Protein AF-A0A497KD88-F1 (afdb_monomer)

Mean predicted aligned error: 7.62 Å

Foldseek 3Di:
DDDDFDWDDDVVDIDTDDDPVVQVVVCVVLVHHFPDWDWDDDPDTDTGTDRPVVVVVVVVVVPDDDD

pLDDT: mean 84.98, std 15.43, range [46.44, 96.75]

Secondary structure (DSSP, 8-state):
-----PEEE-SSSEEE---HHHHHHHHHHHTS----EEEE-SSS-EEEEPPHHHHHHHHHHHS----

Structure (mmCIF, N/CA/C/O backbone):
data_AF-A0A497KD88-F1
#
_entry.id   AF-A0A497KD88-F1
#
loop_
_atom_site.group_PDB
_atom_site.id
_atom_site.type_symbol
_atom_site.label_atom_id
_atom_site.label_alt_id
_atom_site.label_comp_id
_atom_site.label_asym_id
_atom_site.label_entity_id
_atom_site.label_seq_id
_atom_site.pdbx_PDB_ins_code
_atom_site.Cartn_x
_atom_site.Cartn_y
_atom_site.Cartn_z
_atom_site.occupa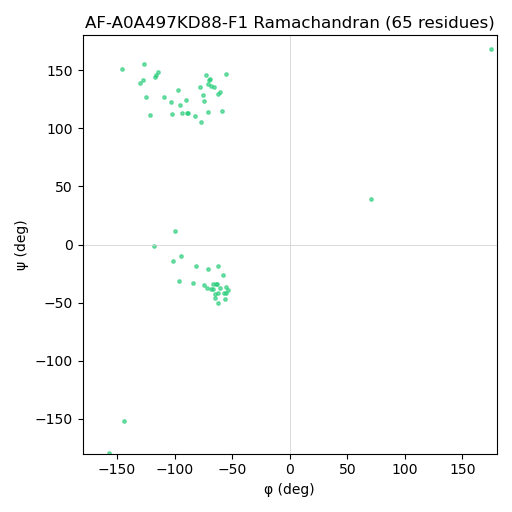ncy
_atom_site.B_iso_or_equiv
_atom_site.auth_seq_id
_atom_site.auth_comp_id
_atom_site.auth_asym_id
_atom_site.auth_atom_id
_atom_site.pdbx_PDB_model_num
ATOM 1 N N . MET A 1 1 ? -11.875 -2.249 -12.666 1.00 72.56 1 MET A N 1
ATOM 2 C CA . MET A 1 1 ? -10.842 -1.959 -13.684 1.00 72.56 1 MET A CA 1
ATOM 3 C C . MET A 1 1 ? -9.492 -1.839 -12.987 1.00 72.56 1 MET A C 1
ATOM 5 O O . MET A 1 1 ? -9.460 -1.209 -11.934 1.0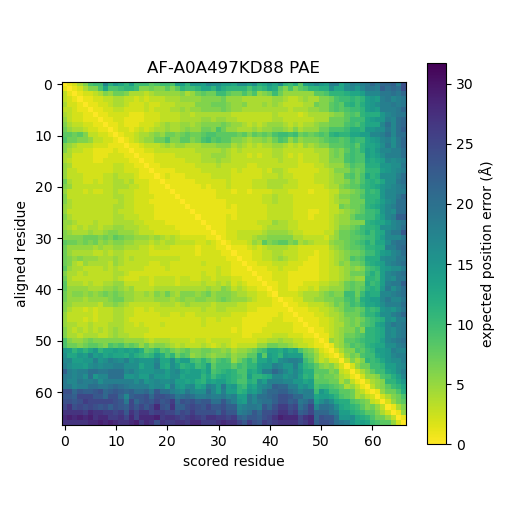0 72.56 1 MET A O 1
ATOM 9 N N . PRO A 1 2 ? -8.416 -2.466 -13.492 1.00 77.75 2 PRO A N 1
ATOM 10 C CA . PRO A 1 2 ? -7.083 -2.316 -12.912 1.00 77.75 2 PRO A CA 1
ATOM 11 C C . PRO A 1 2 ? -6.588 -0.873 -13.077 1.00 77.75 2 PRO A C 1
ATOM 13 O O . PRO A 1 2 ? -6.732 -0.282 -14.145 1.00 77.75 2 PRO A O 1
ATOM 16 N N . ILE A 1 3 ? -6.014 -0.301 -12.017 1.00 84.44 3 ILE A N 1
ATOM 17 C CA . ILE A 1 3 ? -5.411 1.035 -12.057 1.00 84.44 3 ILE A CA 1
ATOM 18 C C . ILE A 1 3 ? -3.923 0.860 -12.347 1.00 84.44 3 ILE A C 1
ATOM 20 O O . ILE A 1 3 ? -3.187 0.334 -11.513 1.00 84.44 3 ILE A O 1
ATOM 24 N N . ILE A 1 4 ? -3.474 1.315 -13.514 1.00 90.19 4 ILE A N 1
ATOM 25 C CA . ILE A 1 4 ? -2.052 1.301 -13.866 1.00 90.19 4 ILE A CA 1
ATOM 26 C C . ILE A 1 4 ? -1.357 2.422 -13.082 1.00 90.19 4 ILE A C 1
ATOM 28 O O . ILE A 1 4 ? -1.746 3.589 -13.163 1.00 90.19 4 ILE A O 1
ATOM 32 N N . LYS A 1 5 ? -0.336 2.070 -12.297 1.00 90.88 5 LYS A N 1
ATOM 33 C CA . LYS A 1 5 ? 0.483 3.016 -11.525 1.00 90.88 5 LYS A CA 1
ATOM 34 C C . LYS A 1 5 ? 1.924 2.988 -12.019 1.00 90.88 5 LYS A C 1
ATOM 36 O O . LYS A 1 5 ? 2.441 1.942 -12.398 1.00 90.88 5 LYS A O 1
ATOM 41 N N . LYS A 1 6 ? 2.578 4.150 -11.988 1.00 92.88 6 LYS A N 1
ATOM 42 C CA . LYS A 1 6 ? 4.001 4.277 -12.309 1.00 92.88 6 LYS A CA 1
ATOM 43 C C . LYS A 1 6 ? 4.847 3.657 -11.192 1.00 92.88 6 LYS A C 1
ATOM 45 O O . LYS A 1 6 ? 4.566 3.883 -10.015 1.00 92.88 6 LYS A O 1
ATOM 50 N N . LEU A 1 7 ? 5.895 2.929 -11.575 1.00 95.81 7 LEU A N 1
ATOM 51 C CA . LEU A 1 7 ? 6.964 2.531 -10.662 1.00 95.81 7 LEU A CA 1
ATOM 52 C C . LEU A 1 7 ? 7.869 3.731 -10.380 1.00 95.81 7 LEU A C 1
ATOM 54 O O . LEU A 1 7 ? 8.346 4.397 -11.300 1.00 95.81 7 LEU A O 1
ATOM 58 N N . VAL A 1 8 ? 8.093 3.998 -9.100 1.00 96.75 8 VAL A N 1
ATOM 59 C CA . VAL A 1 8 ? 8.994 5.039 -8.609 1.00 96.75 8 VAL A CA 1
ATOM 60 C C . VAL A 1 8 ? 10.336 4.408 -8.261 1.00 96.75 8 VAL A C 1
ATOM 62 O O . VAL A 1 8 ? 10.397 3.373 -7.595 1.00 96.75 8 VAL A O 1
ATOM 65 N N . ASP A 1 9 ? 11.405 5.044 -8.728 1.00 96.06 9 ASP A N 1
ATOM 66 C CA . ASP A 1 9 ? 12.783 4.660 -8.446 1.00 96.06 9 ASP A CA 1
ATOM 67 C C . ASP A 1 9 ? 13.219 5.097 -7.045 1.00 96.06 9 ASP A C 1
ATOM 69 O O . ASP A 1 9 ? 13.430 6.281 -6.785 1.00 96.06 9 ASP A O 1
ATOM 73 N N . LEU A 1 10 ? 13.303 4.113 -6.143 1.00 93.81 10 LEU A N 1
ATOM 74 C CA . LEU A 1 10 ? 14.032 4.111 -4.870 1.00 93.81 10 LEU A CA 1
ATOM 75 C C . LEU A 1 10 ? 15.547 4.017 -5.123 1.00 93.81 10 LEU A C 1
ATOM 77 O O . LEU A 1 10 ? 15.939 3.258 -6.002 1.00 93.81 10 LEU A O 1
ATOM 81 N N . LYS A 1 11 ? 16.433 4.637 -4.326 1.00 93.50 11 LYS A N 1
ATOM 82 C CA . LYS A 1 11 ? 17.892 4.377 -4.446 1.00 93.50 11 LYS A CA 1
ATOM 83 C C . LYS A 1 11 ? 18.231 2.881 -4.358 1.00 93.50 11 LYS A C 1
ATOM 85 O O . LYS A 1 11 ? 19.113 2.406 -5.060 1.00 93.50 11 LYS A O 1
ATOM 90 N N . THR A 1 12 ? 17.542 2.157 -3.480 1.00 94.75 12 THR A N 1
ATOM 91 C CA . THR A 1 12 ? 17.798 0.741 -3.175 1.00 94.75 12 THR A CA 1
ATOM 92 C C . THR A 1 12 ? 16.616 -0.172 -3.509 1.00 94.75 12 THR A C 1
ATOM 94 O O . THR A 1 12 ? 16.705 -1.379 -3.303 1.00 94.75 12 THR A O 1
ATOM 97 N N . CYS A 1 13 ? 15.496 0.370 -3.996 1.00 92.19 13 CYS A N 1
ATOM 98 C CA . CYS A 1 13 ? 14.270 -0.395 -4.234 1.00 92.19 13 CYS A CA 1
ATOM 99 C C . CYS A 1 13 ? 13.352 0.267 -5.275 1.00 92.19 13 CYS A C 1
ATOM 101 O O . CYS A 1 13 ? 13.661 1.311 -5.836 1.00 92.19 13 CYS A O 1
ATOM 103 N N . ARG A 1 14 ? 12.201 -0.347 -5.552 1.00 94.06 14 ARG A N 1
ATOM 104 C CA . ARG A 1 14 ? 11.135 0.233 -6.379 1.00 94.06 14 ARG A CA 1
ATOM 105 C C . ARG A 1 14 ? 9.893 0.412 -5.517 1.00 94.06 14 ARG A C 1
ATOM 107 O O . ARG A 1 14 ? 9.612 -0.434 -4.671 1.00 94.06 14 ARG A O 1
ATOM 114 N N . ALA A 1 15 ? 9.144 1.483 -5.746 1.00 94.06 15 ALA A N 1
ATOM 115 C CA . ALA A 1 15 ? 7.908 1.760 -5.021 1.00 94.06 15 ALA A CA 1
ATOM 116 C C . ALA A 1 15 ? 6.729 1.997 -5.969 1.00 94.06 15 ALA A C 1
ATOM 118 O O . ALA A 1 15 ? 6.901 2.429 -7.109 1.00 94.06 15 ALA A O 1
ATOM 119 N N . ILE A 1 16 ? 5.518 1.753 -5.469 1.00 93.81 16 ILE A N 1
ATOM 120 C CA . ILE A 1 16 ? 4.272 2.207 -6.089 1.00 93.81 16 ILE A CA 1
ATOM 121 C C . ILE A 1 16 ? 3.591 3.218 -5.173 1.00 93.81 16 ILE A C 1
ATOM 123 O O . ILE A 1 16 ? 3.678 3.124 -3.949 1.00 93.81 16 ILE A O 1
ATOM 127 N N . ILE A 1 17 ? 2.878 4.170 -5.767 1.00 92.75 17 ILE A N 1
ATOM 128 C CA . ILE A 1 17 ? 2.062 5.120 -5.010 1.00 92.75 17 ILE A CA 1
ATOM 129 C C . ILE A 1 17 ? 0.678 4.508 -4.805 1.00 92.75 17 ILE A C 1
ATOM 131 O O . ILE A 1 17 ? -0.085 4.327 -5.763 1.00 92.75 17 ILE A O 1
ATOM 135 N N . LEU A 1 18 ? 0.356 4.201 -3.550 1.00 92.31 18 LEU A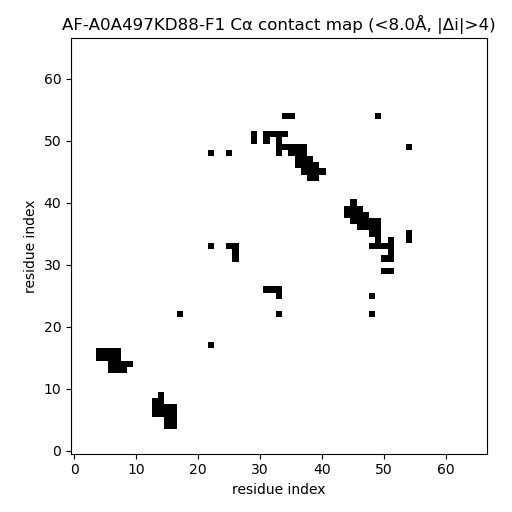 N 1
ATOM 136 C CA . LEU A 1 18 ? -0.968 3.727 -3.164 1.00 92.31 18 LEU A CA 1
ATOM 137 C C . LEU A 1 18 ? -1.999 4.866 -3.278 1.00 92.31 18 LEU A C 1
ATOM 139 O O . LEU A 1 18 ? -1.681 6.014 -2.960 1.00 92.31 18 LEU A O 1
ATOM 143 N N . PRO A 1 19 ? -3.237 4.590 -3.727 1.00 91.81 19 PRO A N 1
ATOM 144 C CA . PRO A 1 19 ? -4.297 5.594 -3.733 1.00 91.81 19 PRO A CA 1
ATOM 145 C C . PRO A 1 19 ? -4.598 6.109 -2.318 1.00 91.81 19 PRO A C 1
ATOM 147 O O . PRO A 1 19 ? -4.826 5.318 -1.405 1.00 91.81 19 PRO A O 1
ATOM 150 N N . ALA A 1 20 ? -4.665 7.431 -2.143 1.00 92.00 20 ALA A N 1
ATOM 151 C CA . ALA A 1 20 ? -4.952 8.045 -0.842 1.00 92.00 20 ALA A CA 1
ATOM 152 C C . ALA A 1 20 ? -6.323 7.625 -0.282 1.00 92.00 20 ALA A C 1
ATOM 154 O O . ALA A 1 20 ? -6.461 7.373 0.911 1.00 92.00 20 ALA A O 1
ATOM 155 N N . GLU A 1 21 ? -7.329 7.485 -1.150 1.00 93.88 21 GLU A N 1
ATOM 156 C CA . GLU A 1 21 ? -8.675 7.045 -0.762 1.00 93.88 21 GLU A CA 1
ATOM 157 C C . GLU A 1 21 ? -8.689 5.620 -0.206 1.00 93.88 21 GLU A C 1
ATOM 159 O O . GLU A 1 21 ? -9.446 5.327 0.717 1.00 93.88 21 GLU A O 1
ATOM 164 N N . TRP A 1 22 ? -7.818 4.746 -0.721 1.00 93.75 22 TRP A N 1
ATOM 165 C CA . T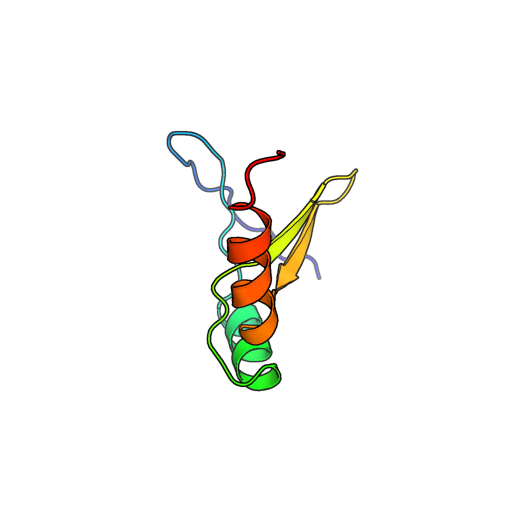RP A 1 22 ? -7.677 3.383 -0.216 1.00 93.75 22 TRP A CA 1
ATOM 166 C C . TRP A 1 22 ? -7.158 3.393 1.223 1.00 93.75 22 TRP A C 1
ATOM 168 O O . TRP A 1 22 ? -7.742 2.734 2.078 1.00 93.75 22 TRP A O 1
ATOM 178 N N . LEU A 1 23 ? -6.125 4.193 1.516 1.00 94.00 23 LEU A N 1
ATOM 179 C CA . LEU A 1 23 ? -5.624 4.360 2.885 1.00 94.00 23 LEU A CA 1
ATOM 180 C C . LEU A 1 23 ? -6.698 4.958 3.798 1.00 94.00 23 LEU A C 1
ATOM 182 O O . LEU A 1 23 ? -7.015 4.364 4.824 1.00 94.00 23 LEU A O 1
ATOM 186 N N . LYS A 1 24 ? -7.328 6.062 3.382 1.00 95.56 24 LYS A N 1
ATOM 187 C CA . LYS A 1 24 ? -8.364 6.751 4.164 1.00 95.56 24 LYS A CA 1
ATOM 188 C C . LYS A 1 24 ? -9.535 5.834 4.526 1.00 95.56 24 LYS A C 1
ATOM 190 O O . LYS A 1 24 ? -10.011 5.873 5.659 1.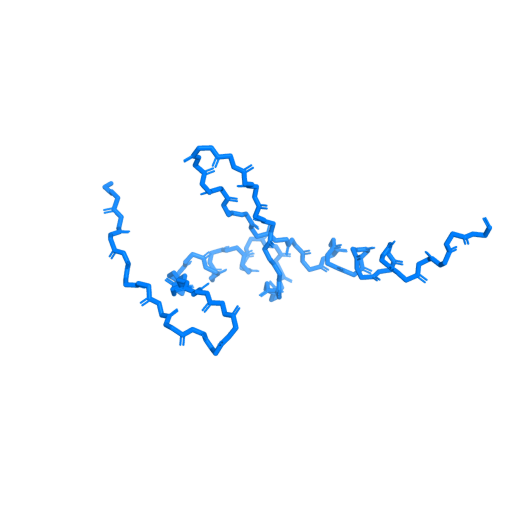00 95.56 24 LYS A O 1
ATOM 195 N N . TYR A 1 25 ? -9.984 4.995 3.589 1.00 96.25 25 TYR A N 1
ATOM 196 C CA . TYR A 1 25 ? -11.022 3.993 3.843 1.00 96.25 25 TYR A CA 1
ATOM 197 C C . TYR A 1 25 ? -10.638 3.065 5.004 1.00 96.25 25 TYR A C 1
ATOM 199 O O . TYR A 1 25 ? -11.438 2.832 5.911 1.00 96.25 25 TYR A O 1
ATOM 207 N N . TYR A 1 26 ? -9.404 2.559 5.008 1.00 95.69 26 TYR A N 1
ATOM 208 C CA . TYR A 1 26 ? -8.942 1.660 6.061 1.00 95.69 26 TYR A CA 1
ATOM 209 C C . TYR A 1 26 ? -8.654 2.371 7.377 1.00 95.69 26 TYR A C 1
ATOM 211 O O . TYR A 1 26 ? -8.943 1.811 8.429 1.00 95.69 26 TYR A O 1
ATOM 219 N N . GLU A 1 27 ? -8.162 3.604 7.345 1.00 94.94 27 GLU A N 1
ATOM 220 C CA . GLU A 1 27 ? -7.956 4.396 8.559 1.00 94.94 27 GLU A CA 1
ATOM 221 C C . GLU A 1 27 ? -9.276 4.672 9.285 1.00 94.94 27 GLU A C 1
ATOM 223 O O . GLU A 1 27 ? -9.360 4.515 10.504 1.00 94.94 27 GLU A O 1
ATOM 228 N N . GLN A 1 28 ? -10.335 4.993 8.535 1.00 95.81 28 GLN A N 1
ATOM 229 C CA . GLN A 1 28 ? -11.689 5.121 9.079 1.00 95.81 28 GLN A CA 1
ATOM 230 C C . GLN A 1 28 ? -12.214 3.784 9.609 1.00 95.81 28 GLN A C 1
ATOM 232 O O . GLN A 1 28 ? -12.800 3.734 10.688 1.00 95.81 28 GLN A O 1
ATOM 237 N N . LYS A 1 29 ? -11.975 2.691 8.875 1.00 95.69 29 LYS A N 1
ATOM 238 C CA . LYS A 1 29 ? -12.429 1.347 9.251 1.00 95.69 29 LYS A CA 1
ATOM 239 C C . LYS A 1 29 ? -11.745 0.811 10.512 1.00 95.69 29 LYS A C 1
ATOM 241 O O . LYS A 1 29 ? -12.388 0.134 11.307 1.00 95.69 29 LYS A O 1
ATOM 246 N N . PHE A 1 30 ? -10.453 1.074 10.682 1.00 94.19 30 PHE A N 1
ATOM 247 C CA . PHE A 1 30 ? -9.661 0.573 11.806 1.00 94.19 30 PHE A CA 1
ATOM 248 C C . PHE A 1 30 ? -9.566 1.560 12.9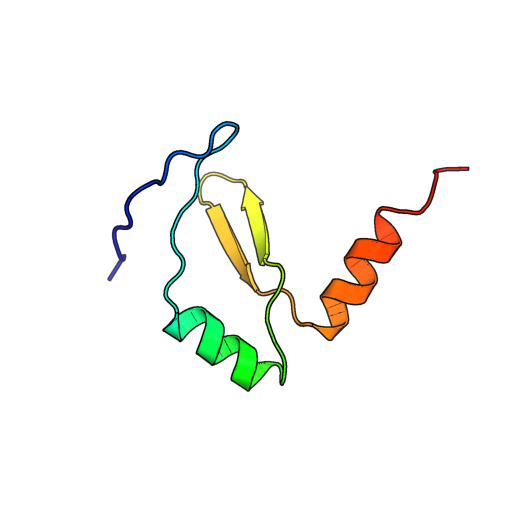73 1.00 94.19 30 PHE A C 1
ATOM 250 O O . PHE A 1 30 ? -9.105 1.176 14.048 1.00 94.19 30 PHE A O 1
ATOM 257 N N . GLY A 1 31 ? -10.011 2.804 12.780 1.00 92.12 31 GLY A N 1
ATOM 258 C CA . GLY A 1 31 ? -9.982 3.841 13.808 1.00 92.12 31 GLY A CA 1
ATOM 259 C C . GLY A 1 31 ? -8.567 4.329 14.122 1.00 92.12 31 GLY A C 1
ATOM 260 O O . GLY A 1 31 ? -8.243 4.544 15.288 1.00 92.12 31 GLY A O 1
ATOM 261 N N . GLY A 1 32 ? -7.708 4.468 13.109 1.00 90.94 32 GLY A N 1
ATOM 262 C CA . GLY A 1 32 ? -6.341 4.960 13.292 1.00 90.94 32 GLY A CA 1
ATOM 263 C C . GLY A 1 32 ? -5.491 4.911 12.024 1.00 90.94 32 GLY A C 1
ATOM 264 O O . GLY A 1 32 ? -5.877 4.302 11.031 1.00 90.94 32 GLY A O 1
ATOM 265 N N . LYS A 1 33 ? -4.329 5.568 12.072 1.00 92.88 33 LYS A N 1
ATOM 266 C CA . LYS A 1 33 ? -3.409 5.727 10.937 1.00 92.88 33 LYS A CA 1
ATOM 267 C C . LYS A 1 33 ? -2.766 4.399 10.529 1.00 92.88 33 LYS A C 1
ATOM 269 O O . LYS A 1 33 ? -2.286 3.661 11.387 1.00 92.88 33 LYS A O 1
ATOM 274 N N . ILE A 1 34 ? -2.694 4.124 9.228 1.00 93.38 34 ILE A N 1
ATOM 275 C CA . ILE A 1 34 ? -2.003 2.933 8.714 1.00 93.38 34 ILE A CA 1
ATOM 276 C C . ILE A 1 34 ? -0.537 3.261 8.453 1.00 93.38 34 ILE A C 1
ATOM 278 O O . ILE A 1 34 ? -0.209 4.037 7.560 1.00 93.38 34 ILE A O 1
ATOM 282 N N . GLU A 1 35 ? 0.352 2.644 9.226 1.00 93.69 35 GLU A N 1
ATOM 283 C CA . GLU A 1 35 ? 1.803 2.858 9.117 1.00 93.69 35 GLU A CA 1
ATOM 284 C C . GLU A 1 35 ? 2.515 1.730 8.370 1.00 93.69 35 GLU A C 1
ATOM 286 O O . GLU A 1 35 ? 3.668 1.866 7.971 1.00 93.69 35 GLU A O 1
ATOM 291 N N . SER A 1 36 ? 1.842 0.597 8.175 1.00 92.69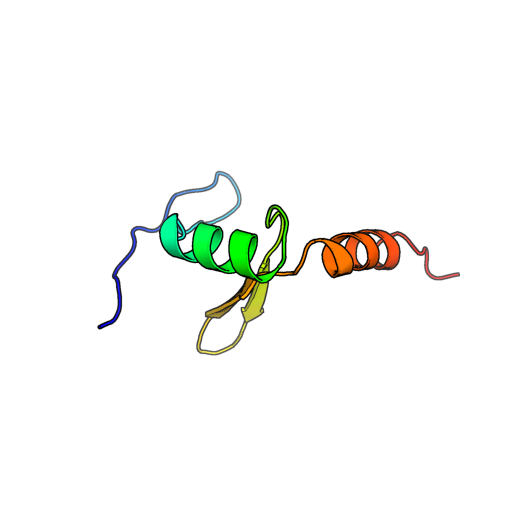 36 SER A N 1
ATOM 292 C CA . SER A 1 36 ? 2.433 -0.600 7.587 1.00 92.69 36 SER A CA 1
ATOM 293 C C . SER A 1 36 ? 1.430 -1.373 6.743 1.00 92.69 36 SER A C 1
ATOM 295 O O . SER A 1 36 ? 0.223 -1.370 6.995 1.00 92.69 36 SER A O 1
ATOM 297 N N . VAL A 1 37 ? 1.952 -2.075 5.741 1.00 94.38 37 VAL A N 1
ATOM 298 C CA . VAL A 1 37 ? 1.195 -2.992 4.889 1.00 94.38 37 VAL A CA 1
ATOM 299 C C . VAL A 1 37 ? 1.885 -4.353 4.871 1.00 94.38 37 VAL A C 1
ATOM 301 O O . VAL A 1 37 ? 3.113 -4.431 4.836 1.00 94.38 37 VAL A O 1
ATOM 304 N N . ALA A 1 38 ? 1.106 -5.430 4.879 1.00 94.19 38 ALA A N 1
ATOM 305 C CA . ALA A 1 38 ? 1.598 -6.747 4.508 1.00 94.19 38 ALA A CA 1
ATOM 306 C C . ALA A 1 38 ? 1.686 -6.835 2.986 1.00 94.19 38 ALA A C 1
ATOM 308 O O . ALA A 1 38 ? 0.756 -6.438 2.277 1.00 94.19 38 ALA A O 1
ATOM 309 N N . VAL A 1 39 ? 2.795 -7.389 2.504 1.00 94.25 39 VAL A N 1
ATOM 310 C CA . VAL A 1 39 ? 3.016 -7.692 1.093 1.00 94.25 39 VAL A CA 1
ATOM 311 C C . VAL A 1 39 ? 3.279 -9.187 0.980 1.00 94.25 39 VAL A C 1
ATOM 313 O O . VAL A 1 39 ? 4.300 -9.676 1.456 1.00 94.25 39 VAL A O 1
ATOM 316 N N . GLU A 1 40 ? 2.350 -9.914 0.370 1.00 94.81 40 GLU A N 1
ATOM 317 C CA . GLU A 1 40 ? 2.549 -11.323 0.024 1.00 94.81 40 GLU A CA 1
ATOM 318 C C . GLU A 1 40 ? 3.146 -11.404 -1.384 1.00 94.81 40 GLU A C 1
ATOM 320 O O . GLU A 1 40 ? 2.575 -10.858 -2.336 1.00 94.81 40 GLU A O 1
ATOM 325 N N . ILE A 1 41 ? 4.293 -12.077 -1.508 1.00 93.69 41 ILE A N 1
ATOM 326 C CA . ILE A 1 41 ? 5.047 -12.213 -2.758 1.00 93.69 41 ILE A CA 1
ATOM 327 C C . ILE A 1 41 ? 4.795 -13.603 -3.337 1.00 93.69 41 ILE A C 1
ATOM 329 O O . ILE A 1 41 ? 5.212 -14.602 -2.763 1.00 93.69 41 ILE A O 1
ATOM 333 N N . ASN A 1 42 ? 4.106 -13.643 -4.474 1.00 93.75 42 ASN A N 1
ATOM 334 C CA . ASN A 1 42 ? 3.901 -14.817 -5.325 1.00 93.75 42 ASN A CA 1
ATOM 335 C C . ASN A 1 42 ? 3.909 -14.326 -6.789 1.00 93.75 42 ASN A C 1
ATOM 337 O O . ASN A 1 42 ? 4.477 -13.275 -7.075 1.00 93.75 42 ASN A O 1
ATOM 341 N N . ASP A 1 43 ? 3.213 -15.014 -7.696 1.00 94.38 43 ASP A N 1
ATOM 342 C CA . ASP A 1 43 ? 2.951 -14.535 -9.066 1.00 94.38 43 ASP A CA 1
ATOM 343 C C . ASP A 1 43 ? 2.207 -13.177 -9.098 1.00 94.38 43 ASP A C 1
ATOM 345 O O . ASP A 1 43 ? 2.372 -12.365 -10.003 1.00 94.38 43 ASP A O 1
ATOM 349 N N . VAL A 1 44 ? 1.434 -12.880 -8.043 1.00 92.62 44 VAL A N 1
ATOM 350 C CA . VAL A 1 44 ? 0.751 -11.595 -7.840 1.00 92.62 44 VAL A CA 1
ATOM 351 C C . VAL A 1 44 ? 1.147 -11.005 -6.490 1.00 92.62 44 VAL A C 1
ATOM 353 O O . VAL A 1 44 ? 0.968 -11.650 -5.455 1.00 92.62 44 VAL A O 1
ATOM 356 N N . LEU A 1 45 ? 1.609 -9.751 -6.489 1.00 92.06 45 LEU A N 1
ATOM 357 C CA . LEU A 1 45 ? 1.817 -8.981 -5.261 1.00 92.06 45 LEU A CA 1
ATOM 358 C C . LEU A 1 45 ? 0.467 -8.601 -4.647 1.00 92.06 45 LEU A C 1
ATOM 360 O O . LEU A 1 45 ? -0.288 -7.809 -5.218 1.00 92.06 45 LEU A O 1
ATOM 364 N N . LYS A 1 46 ? 0.169 -9.140 -3.462 1.00 93.75 46 LYS A N 1
ATOM 365 C CA . LYS A 1 46 ? -1.029 -8.772 -2.694 1.00 93.75 46 LYS A CA 1
ATOM 366 C C . LYS A 1 46 ? -0.634 -7.854 -1.551 1.00 93.75 46 LYS A C 1
ATOM 368 O O . LYS A 1 46 ? 0.173 -8.229 -0.707 1.00 93.75 46 LYS A O 1
ATOM 373 N N . ILE A 1 47 ? -1.228 -6.665 -1.522 1.00 94.19 47 ILE A N 1
ATOM 374 C CA . ILE A 1 47 ? -0.974 -5.647 -0.501 1.00 94.19 47 ILE A CA 1
ATOM 375 C C . ILE A 1 47 ? -2.204 -5.535 0.393 1.00 94.19 47 ILE A C 1
ATOM 377 O O . ILE A 1 47 ? -3.320 -5.344 -0.100 1.00 94.19 47 ILE A O 1
ATOM 381 N N . ARG A 1 48 ? -2.007 -5.646 1.707 1.00 94.12 48 ARG A N 1
ATOM 382 C CA . ARG A 1 48 ? -3.064 -5.497 2.716 1.00 94.12 48 ARG A CA 1
ATOM 383 C C . ARG A 1 48 ? -2.620 -4.529 3.812 1.00 94.12 48 ARG A C 1
ATOM 385 O O . ARG A 1 48 ? -1.466 -4.593 4.224 1.00 94.12 48 ARG A O 1
ATOM 392 N N . PRO A 1 49 ? -3.497 -3.640 4.296 1.00 95.00 49 PRO A N 1
ATOM 393 C CA . PRO A 1 49 ? -3.168 -2.751 5.404 1.00 95.00 49 PRO A CA 1
ATOM 394 C C . PRO A 1 49 ? -3.039 -3.547 6.705 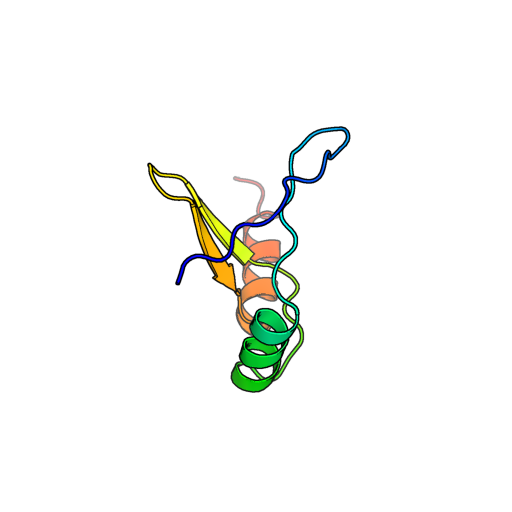1.00 95.00 49 PRO A C 1
ATOM 396 O O . PRO A 1 49 ? -3.820 -4.470 6.936 1.00 95.00 49 PRO A O 1
ATOM 399 N N . ILE A 1 50 ? -2.084 -3.170 7.554 1.00 94.19 50 ILE A N 1
ATOM 400 C CA . ILE A 1 50 ? -1.985 -3.692 8.919 1.00 94.19 50 ILE A CA 1
ATOM 401 C C . ILE A 1 50 ? -2.681 -2.705 9.863 1.00 94.19 50 ILE A C 1
ATOM 403 O O . ILE A 1 50 ? -2.278 -1.540 9.912 1.00 94.19 50 ILE A O 1
ATOM 407 N N . PRO A 1 51 ? -3.722 -3.129 10.603 1.00 91.56 51 PRO A N 1
ATOM 408 C CA . PRO A 1 51 ? -4.371 -2.298 11.605 1.00 91.56 51 PRO A CA 1
ATOM 409 C C . PRO A 1 51 ? -3.370 -1.768 12.648 1.00 91.56 51 PRO A C 1
ATOM 411 O O . PRO A 1 51 ? -2.460 -2.498 13.050 1.00 91.56 51 PRO A O 1
ATOM 414 N N . PRO A 1 52 ? -3.576 -0.555 13.191 1.00 87.06 52 PRO A N 1
ATOM 415 C CA . PRO A 1 52 ? -2.656 0.051 14.162 1.00 87.06 52 PRO A CA 1
ATOM 416 C C . PRO A 1 52 ? -2.398 -0.828 15.396 1.00 87.06 52 PRO A C 1
ATOM 418 O O . PRO A 1 52 ? -1.283 -0.905 15.907 1.00 87.06 52 PRO A O 1
ATOM 421 N N . LYS A 1 53 ? -3.430 -1.547 15.860 1.00 78.44 53 LYS A N 1
ATOM 422 C CA . LYS A 1 53 ? -3.327 -2.462 17.007 1.00 78.44 53 LYS A CA 1
ATOM 423 C C . LYS A 1 53 ? -2.375 -3.633 16.736 1.00 78.44 53 LYS A C 1
ATOM 425 O O . LYS A 1 53 ? -1.669 -4.058 17.646 1.00 78.44 53 LYS A O 1
ATOM 430 N N . GLU A 1 54 ? -2.317 -4.112 15.495 1.00 73.56 54 GLU A N 1
ATOM 431 C CA . GLU A 1 54 ? -1.460 -5.232 15.092 1.00 73.56 54 GLU A CA 1
ATOM 432 C C . GLU A 1 54 ? -0.029 -4.785 14.770 1.00 73.56 54 GLU A C 1
ATOM 434 O O . GLU A 1 54 ? 0.916 -5.510 15.084 1.00 73.56 54 GLU A O 1
ATOM 439 N N . ALA A 1 55 ? 0.154 -3.571 14.238 1.00 64.94 55 ALA A N 1
ATOM 440 C CA . ALA A 1 55 ? 1.477 -3.009 13.950 1.00 64.94 55 ALA A CA 1
ATOM 441 C C . ALA A 1 55 ? 2.380 -2.996 15.199 1.00 64.94 55 ALA A C 1
ATOM 443 O O . ALA A 1 55 ? 3.529 -3.435 15.143 1.00 64.94 55 ALA A O 1
ATOM 444 N N . SER A 1 56 ? 1.811 -2.635 16.357 1.00 62.88 56 SER A N 1
ATOM 445 C CA . SER A 1 56 ? 2.521 -2.618 17.647 1.00 62.88 56 SER A CA 1
ATOM 446 C C . SER A 1 56 ? 3.042 -3.987 18.117 1.00 62.88 56 SER A C 1
ATOM 448 O O . SER A 1 56 ? 3.898 -4.048 19.004 1.00 62.88 56 SER A O 1
ATOM 450 N N . ASN A 1 57 ? 2.519 -5.090 17.570 1.00 60.06 57 ASN A N 1
ATOM 451 C CA . ASN A 1 57 ? 2.930 -6.452 17.915 1.00 60.06 57 ASN A CA 1
ATOM 452 C C . ASN A 1 57 ? 3.982 -6.999 16.930 1.00 60.06 57 ASN A C 1
ATOM 454 O O . ASN A 1 57 ? 4.875 -7.747 17.327 1.00 60.06 57 ASN A O 1
ATOM 458 N N . VAL A 1 58 ? 3.931 -6.576 15.660 1.00 59.38 58 VAL A N 1
ATOM 459 C CA . VAL A 1 58 ? 4.900 -6.973 14.620 1.00 59.38 58 VAL A CA 1
ATOM 460 C C . VAL A 1 58 ? 6.292 -6.393 14.889 1.00 59.38 58 VAL A C 1
ATOM 462 O O . VAL A 1 58 ? 7.289 -7.090 14.705 1.00 59.38 58 VAL A O 1
ATOM 465 N N . GLU A 1 59 ? 6.382 -5.152 15.374 1.00 57.47 59 GLU A N 1
ATOM 466 C CA . GLU A 1 59 ? 7.669 -4.554 15.764 1.00 57.47 59 GLU A CA 1
ATOM 467 C C . GLU A 1 59 ? 8.288 -5.248 16.986 1.00 57.47 59 GLU A C 1
ATOM 469 O O . GLU A 1 59 ? 9.503 -5.424 17.054 1.00 57.47 59 GLU A O 1
ATOM 474 N N . ARG A 1 60 ? 7.457 -5.732 17.921 1.00 55.34 60 ARG A N 1
ATOM 475 C CA . ARG A 1 60 ? 7.921 -6.474 19.103 1.00 55.34 60 ARG A CA 1
ATOM 476 C C . ARG A 1 60 ? 8.431 -7.878 18.767 1.00 55.34 60 ARG A C 1
ATOM 478 O O . ARG A 1 60 ? 9.438 -8.290 19.331 1.00 55.34 60 ARG A O 1
ATOM 485 N N . GLY A 1 61 ? 7.802 -8.578 17.819 1.00 55.69 61 GLY A N 1
ATOM 486 C CA . GLY A 1 61 ? 8.222 -9.923 17.397 1.00 55.69 61 GLY A CA 1
ATOM 487 C C . GLY A 1 61 ? 9.531 -9.974 16.595 1.00 55.69 61 GLY A C 1
ATOM 488 O O . GLY A 1 61 ? 10.177 -11.017 16.556 1.00 55.69 61 GLY A O 1
ATOM 489 N N . ARG A 1 62 ? 9.960 -8.862 15.979 1.00 53.22 62 ARG A N 1
ATOM 490 C CA . ARG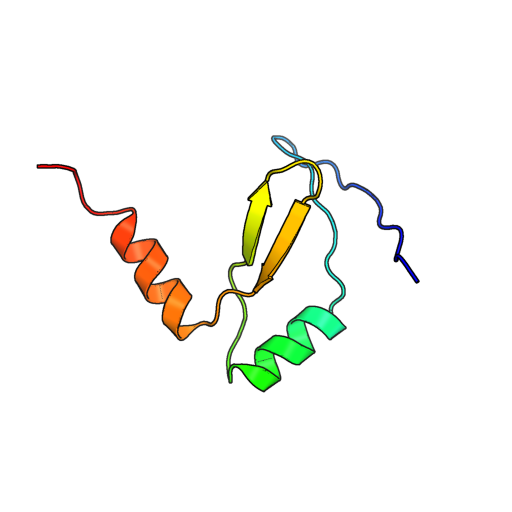 A 1 62 ? 11.269 -8.772 15.296 1.00 53.22 62 ARG A CA 1
ATOM 491 C C . ARG A 1 62 ? 12.441 -8.512 16.248 1.00 53.22 62 ARG A C 1
ATOM 493 O O . ARG A 1 62 ? 13.576 -8.772 15.870 1.00 53.22 62 ARG A O 1
ATOM 500 N N . ASN A 1 63 ? 12.170 -8.029 17.463 1.00 53.91 63 ASN A N 1
ATOM 501 C CA . ASN A 1 63 ? 13.188 -7.657 18.452 1.00 53.91 63 ASN A CA 1
ATOM 502 C C . ASN A 1 63 ? 13.427 -8.723 19.536 1.00 53.91 63 ASN A C 1
ATOM 504 O O . ASN A 1 63 ? 14.106 -8.442 20.522 1.00 53.91 63 ASN A O 1
ATOM 508 N N . SER A 1 64 ? 12.902 -9.941 19.386 1.00 46.44 64 SER A N 1
ATOM 509 C CA . SER A 1 64 ? 13.299 -11.064 20.240 1.00 46.44 64 SER A CA 1
ATOM 510 C C . SER A 1 64 ? 14.604 -11.671 19.706 1.00 46.44 64 SER A C 1
ATOM 512 O O . SER A 1 64 ? 14.575 -12.280 18.634 1.00 46.44 64 SER A O 1
ATOM 514 N N . PRO A 1 65 ? 15.753 -11.530 20.398 1.00 53.47 65 PRO A N 1
ATOM 515 C CA . PRO A 1 65 ? 16.919 -12.333 20.066 1.00 53.47 65 PRO A CA 1
ATOM 516 C C . PRO A 1 65 ? 16.541 -13.799 20.294 1.00 53.47 65 PRO A C 1
ATOM 518 O O . PRO A 1 65 ? 15.981 -14.144 21.335 1.00 53.47 65 PRO A O 1
ATOM 521 N N . SER A 1 66 ? 16.792 -14.653 19.301 1.00 47.88 66 SER A N 1
ATOM 522 C CA . SER A 1 66 ? 16.777 -16.099 19.526 1.00 47.88 66 SER A CA 1
ATOM 523 C C . SER A 1 66 ? 17.817 -16.390 20.608 1.00 47.88 66 SER A C 1
ATOM 525 O O . SER A 1 66 ? 18.990 -16.071 20.414 1.00 47.88 66 SER A O 1
ATOM 527 N N . ALA A 1 67 ? 17.348 -16.861 21.764 1.00 49.09 67 ALA A N 1
ATOM 528 C CA . ALA A 1 67 ? 18.188 -17.335 22.859 1.00 49.09 67 ALA A CA 1
ATOM 529 C C . ALA A 1 67 ? 18.903 -18.634 22.472 1.00 49.09 67 ALA A C 1
ATOM 531 O O . ALA A 1 67 ? 18.309 -19.412 21.688 1.00 49.09 67 ALA A O 1
#

Sequence (67 aa):
MPIIKKLVDLKTCRAIILPAEWLKYYEQKFGGKIESVAVEINDVLKIRPIPPKEASNVERGRNSPSA

Solvent-accessible surface area (backbone atoms only — not comparable to full-atom values): 4493 Å² total; per-residue (Å²): 131,89,81,91,72,70,80,41,88,45,101,90,50,75,43,72,80,75,61,66,67,61,52,50,55,48,22,67,72,64,72,41,70,71,87,49,64,49,73,48,87,64,102,60,80,45,76,44,80,37,50,54,81,55,49,68,50,56,62,54,67,72,68,59,76,86,127

Nearest PDB structures (foldseek):
  1ub4-assembly1_C-2  TM=4.599E-01  e=2.454E-01  Escherichia coli
  5und-assembly1_A  TM=3.444E-01  e=3.919E+00  Homo sapiens
  5wu6-assembly2_B  TM=3.195E-01  e=6.218E+00  Homo sapiens

Radius of gyration: 14.64 Å; Cα contacts (8 Å, |Δi|>4): 56; chains: 1; bounding box: 31×25×37 Å